Protein AF-A0A941DF26-F1 (afdb_monomer_lite)

Secondary structure (DSSP, 8-state):
---EEEEE-STTTEEEEEETTEEEEEESSTTGGGG-EE--S--S--PBPS--TT----PPP--

Foldseek 3Di:
DDKWWFFDPDPPGWIWIQDPVGIWTFRLAALRLVVIDHDDDDDPDTHTDPDSVPHHNVDDPPD

pLDDT: mean 88.02, std 9.29, range [50.19, 95.81]

Radius of gyration: 10.95 Å; chains: 1; bounding box: 25×26×26 Å

Sequence (63 aa):
MTIVFYEFTQQPRYWVAHDEDGYWLVPAREQGWHDRLPFVGHATNLIPLIDFDGIDLGLPALS

Organism: NCBI:txid2828731

Structure (mmCIF, N/CA/C/O backbone):
data_AF-A0A941DF26-F1
#
_entry.id   AF-A0A941DF26-F1
#
loop_
_atom_site.group_PDB
_atom_site.id
_atom_site.type_symbol
_atom_site.label_atom_id
_atom_site.label_alt_id
_atom_site.label_comp_id
_atom_site.label_asym_id
_atom_site.label_entity_id
_atom_site.label_seq_id
_atom_site.pdbx_PDB_ins_code
_atom_site.Cartn_x
_atom_site.Cartn_y
_atom_site.Cartn_z
_atom_site.occupancy
_atom_site.B_iso_or_equiv
_atom_site.auth_seq_id
_atom_site.auth_comp_id
_atom_site.auth_asym_id
_atom_site.auth_atom_id
_atom_site.pdbx_PDB_model_num
ATOM 1 N N . MET A 1 1 ? 11.619 -8.943 -3.332 1.00 77.31 1 MET A N 1
ATOM 2 C CA . MET A 1 1 ? 10.462 -8.145 -3.796 1.00 77.31 1 MET A CA 1
ATOM 3 C C . MET A 1 1 ? 10.545 -6.768 -3.153 1.00 77.31 1 MET A C 1
ATOM 5 O O . MET A 1 1 ? 10.793 -6.709 -1.959 1.00 77.31 1 MET A O 1
ATOM 9 N N . THR A 1 2 ? 10.408 -5.673 -3.901 1.00 88.75 2 THR A N 1
ATOM 10 C CA . THR A 1 2 ? 10.429 -4.305 -3.343 1.00 88.75 2 THR A CA 1
ATOM 11 C C . THR A 1 2 ? 9.079 -3.659 -3.604 1.00 88.75 2 THR A C 1
ATOM 13 O O . THR A 1 2 ? 8.645 -3.628 -4.749 1.00 88.75 2 THR A O 1
ATOM 16 N N . ILE A 1 3 ? 8.430 -3.156 -2.552 1.00 92.69 3 ILE A N 1
ATOM 17 C CA . ILE A 1 3 ? 7.140 -2.466 -2.647 1.00 92.69 3 ILE A CA 1
ATOM 18 C C . ILE A 1 3 ? 7.363 -1.003 -2.267 1.00 92.69 3 ILE A C 1
ATOM 20 O O . ILE A 1 3 ? 7.903 -0.716 -1.198 1.00 92.69 3 ILE A O 1
ATOM 24 N N . VAL A 1 4 ? 6.954 -0.085 -3.137 1.00 93.88 4 VAL A N 1
ATOM 25 C CA . VAL A 1 4 ? 6.994 1.361 -2.890 1.00 93.88 4 VAL A CA 1
ATOM 26 C C . VAL A 1 4 ? 5.574 1.861 -2.686 1.00 93.88 4 VAL A C 1
ATOM 28 O O . VAL A 1 4 ? 4.700 1.574 -3.499 1.00 93.88 4 VAL A O 1
ATOM 31 N N . PHE A 1 5 ? 5.343 2.620 -1.619 1.00 9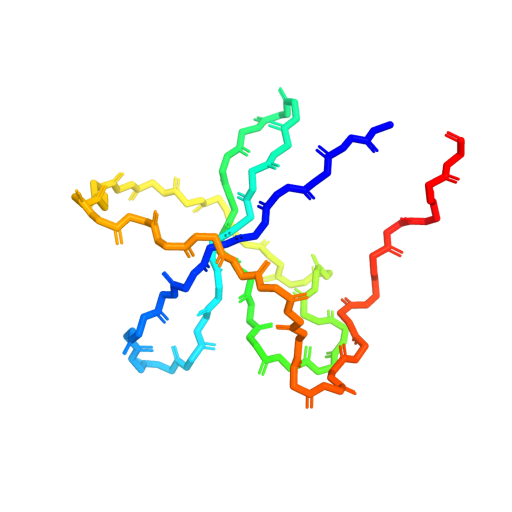4.44 5 PHE A N 1
ATOM 32 C CA . PHE A 1 5 ? 4.041 3.211 -1.327 1.00 94.44 5 PHE A CA 1
ATOM 33 C C . PHE A 1 5 ? 4.027 4.700 -1.638 1.00 94.44 5 PHE A C 1
ATOM 35 O O . PHE A 1 5 ? 5.046 5.376 -1.515 1.00 94.44 5 PHE A O 1
ATOM 42 N N . TYR A 1 6 ? 2.855 5.205 -2.002 1.00 93.38 6 TYR A N 1
ATOM 43 C CA . TYR A 1 6 ? 2.595 6.601 -2.304 1.00 93.38 6 TYR A CA 1
ATOM 44 C C . TYR A 1 6 ? 1.309 7.076 -1.627 1.00 93.38 6 TYR A C 1
ATOM 46 O O . TYR A 1 6 ? 0.338 6.321 -1.497 1.00 93.38 6 TYR A O 1
ATOM 54 N N . GLU A 1 7 ? 1.280 8.350 -1.246 1.00 88.56 7 GLU A N 1
ATOM 55 C CA . GLU A 1 7 ? 0.077 8.993 -0.727 1.00 88.56 7 GLU A CA 1
ATOM 56 C C . GLU A 1 7 ? -1.053 9.010 -1.765 1.00 88.56 7 GLU A C 1
ATOM 58 O O . GLU A 1 7 ? -0.856 9.368 -2.929 1.00 88.56 7 GLU A O 1
ATOM 63 N N . PHE A 1 8 ? -2.268 8.678 -1.319 1.00 84.31 8 PHE A N 1
ATOM 64 C CA . PHE A 1 8 ? -3.485 8.841 -2.106 1.00 84.31 8 PHE A CA 1
ATOM 65 C C . PHE A 1 8 ? -4.592 9.452 -1.241 1.00 84.31 8 PHE A C 1
ATOM 67 O O . PHE A 1 8 ? -5.278 8.792 -0.467 1.00 84.31 8 PHE A O 1
ATOM 74 N N . THR A 1 9 ? -4.752 10.766 -1.347 1.00 73.25 9 THR A N 1
ATOM 75 C CA . THR A 1 9 ? -5.518 11.585 -0.392 1.00 73.25 9 THR A CA 1
ATOM 76 C C . THR A 1 9 ? -7.036 11.593 -0.617 1.00 73.25 9 THR A C 1
ATOM 78 O O . THR A 1 9 ? -7.744 12.401 -0.015 1.00 73.25 9 THR A O 1
ATOM 81 N N . GLN A 1 10 ? -7.569 10.705 -1.464 1.00 73.62 10 GLN A N 1
ATOM 82 C CA . GLN A 1 10 ? -9.019 10.580 -1.654 1.00 73.62 10 GLN A CA 1
ATOM 83 C C . GLN A 1 10 ? -9.677 9.881 -0.453 1.00 73.62 10 GLN A C 1
ATOM 85 O O . GLN A 1 10 ? -9.027 9.113 0.252 1.00 73.62 10 GLN A O 1
ATOM 90 N N . GLN A 1 11 ? -10.965 10.163 -0.206 1.00 77.44 11 GLN 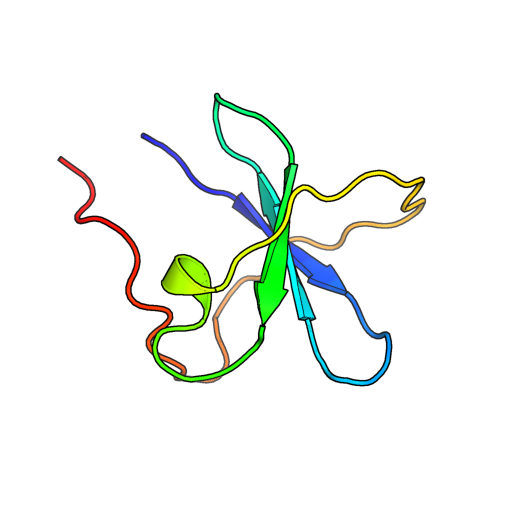A N 1
ATOM 91 C CA . GLN A 1 11 ? -11.759 9.470 0.815 1.00 77.44 11 GLN A CA 1
ATOM 92 C C . GLN A 1 11 ? -12.630 8.371 0.182 1.00 77.44 11 GLN A C 1
ATOM 94 O O . GLN A 1 11 ? -13.286 8.644 -0.826 1.00 77.44 11 GLN A O 1
ATOM 99 N N . PRO A 1 12 ? -12.705 7.164 0.779 1.00 78.88 12 PRO A N 1
ATOM 100 C CA . PRO A 1 12 ? -11.992 6.729 1.989 1.00 78.88 12 PRO A CA 1
ATOM 101 C C . PRO A 1 12 ? -10.476 6.614 1.763 1.00 78.88 12 PRO A C 1
ATOM 103 O O . PRO A 1 12 ? -10.045 6.507 0.624 1.00 78.88 12 PRO A O 1
ATOM 106 N N . ARG A 1 13 ? -9.676 6.695 2.836 1.00 87.44 13 ARG A N 1
ATOM 107 C CA . ARG A 1 13 ? -8.208 6.795 2.751 1.00 87.44 13 ARG A CA 1
ATOM 108 C C . ARG A 1 13 ? -7.600 5.530 2.133 1.00 87.44 13 ARG A C 1
ATOM 110 O O . ARG A 1 13 ? -7.759 4.437 2.679 1.00 87.44 13 ARG A O 1
ATOM 117 N N . TYR A 1 14 ? -6.847 5.702 1.052 1.00 91.12 14 TYR A N 1
ATOM 118 C CA . TYR A 1 14 ? -6.034 4.651 0.441 1.00 91.12 14 TYR A CA 1
ATOM 119 C C . TYR A 1 14 ? -4.579 5.108 0.307 1.00 91.12 14 TYR A C 1
ATOM 121 O O . TYR A 1 14 ? -4.257 6.289 0.417 1.00 91.12 14 TYR A O 1
ATOM 129 N N . TRP A 1 15 ? -3.707 4.155 0.019 1.00 93.38 15 TRP A N 1
ATOM 130 C CA . TRP A 1 15 ? -2.380 4.382 -0.531 1.00 93.38 15 TRP A CA 1
ATOM 131 C C . TRP A 1 15 ? -2.276 3.705 -1.888 1.00 93.38 15 TRP A C 1
ATOM 133 O O . TRP A 1 15 ? -3.020 2.768 -2.185 1.00 93.38 15 TRP A O 1
ATOM 143 N N . VAL A 1 16 ? -1.349 4.176 -2.713 1.00 93.81 16 VAL A N 1
ATOM 144 C CA . VAL A 1 16 ? -0.965 3.457 -3.9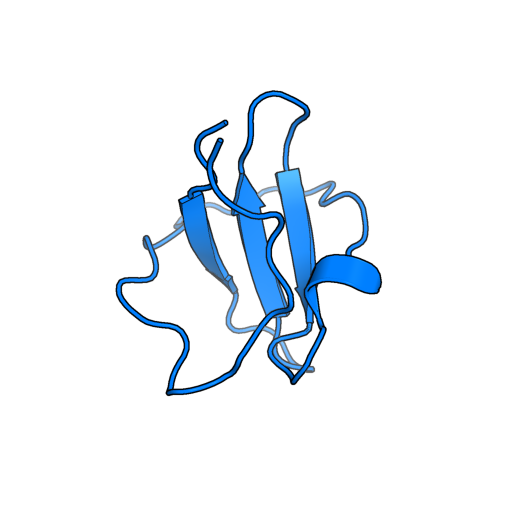27 1.00 93.81 16 VAL A CA 1
ATOM 145 C C . VAL A 1 16 ? 0.314 2.694 -3.631 1.00 93.81 16 VAL A C 1
ATOM 147 O O . VAL A 1 16 ? 1.281 3.290 -3.175 1.00 93.81 16 VAL A O 1
ATOM 150 N N . ALA A 1 17 ? 0.330 1.395 -3.888 1.00 94.88 17 ALA A N 1
ATOM 151 C CA . ALA A 1 17 ? 1.538 0.585 -3.855 1.00 94.88 17 ALA A CA 1
ATOM 152 C C . ALA A 1 17 ? 2.006 0.278 -5.278 1.00 94.88 17 ALA A C 1
ATOM 154 O O . ALA A 1 17 ? 1.183 0.140 -6.182 1.00 94.88 17 ALA A O 1
ATOM 155 N N . HIS A 1 18 ? 3.314 0.153 -5.461 1.00 93.06 18 HIS A N 1
ATOM 156 C CA . HIS A 1 18 ? 3.951 -0.276 -6.698 1.00 93.06 18 HIS A CA 1
ATOM 157 C C . HIS A 1 18 ? 4.964 -1.376 -6.396 1.00 93.06 18 HIS A C 1
ATOM 159 O O . HIS A 1 18 ? 5.858 -1.186 -5.567 1.00 93.06 18 HIS A O 1
ATOM 165 N N . ASP A 1 19 ? 4.814 -2.505 -7.074 1.00 92.31 19 ASP A N 1
ATOM 166 C CA . ASP A 1 19 ? 5.749 -3.627 -7.080 1.00 92.31 19 ASP A CA 1
ATOM 167 C C . ASP A 1 19 ? 6.028 -4.073 -8.527 1.00 92.31 19 ASP A C 1
ATOM 169 O O . ASP A 1 19 ? 5.693 -3.374 -9.482 1.00 92.31 19 ASP A O 1
ATOM 173 N N . GLU A 1 20 ? 6.692 -5.217 -8.699 1.00 91.94 20 GLU A N 1
ATOM 174 C CA . GLU A 1 20 ? 7.036 -5.755 -10.021 1.00 91.94 20 GLU A CA 1
ATOM 175 C C . GLU A 1 20 ? 5.820 -6.173 -10.866 1.00 91.94 20 GLU A C 1
ATOM 177 O O . GLU A 1 20 ? 5.926 -6.217 -12.093 1.00 91.94 20 GLU A O 1
ATOM 182 N N . ASP A 1 21 ? 4.671 -6.421 -10.231 1.00 91.25 21 ASP A N 1
ATOM 183 C CA . ASP A 1 21 ? 3.439 -6.859 -10.890 1.00 91.25 21 ASP A CA 1
ATOM 184 C C . ASP A 1 21 ? 2.534 -5.680 -11.292 1.00 91.25 21 ASP A C 1
ATOM 186 O O . ASP A 1 21 ? 1.631 -5.836 -12.120 1.00 91.25 21 ASP A O 1
ATOM 190 N N . GLY A 1 22 ? 2.775 -4.485 -10.743 1.00 91.88 22 GLY A N 1
ATOM 191 C CA . GLY A 1 22 ? 2.114 -3.250 -11.150 1.00 91.88 22 GLY A CA 1
ATOM 192 C C . GLY A 1 22 ? 1.715 -2.353 -9.984 1.00 91.88 22 GLY A C 1
ATOM 193 O O . GLY A 1 22 ? 2.424 -2.234 -8.986 1.00 91.88 22 GLY A O 1
ATOM 194 N N . TYR A 1 23 ? 0.582 -1.663 -10.146 1.00 93.19 23 TYR A N 1
ATOM 195 C CA . TYR A 1 23 ? 0.081 -0.684 -9.184 1.00 93.19 23 TYR A CA 1
ATOM 196 C C . TYR A 1 23 ? -1.186 -1.168 -8.487 1.00 93.19 23 TYR A C 1
ATOM 198 O O . TYR A 1 23 ? -2.106 -1.701 -9.114 1.00 93.19 23 TYR A O 1
ATOM 206 N N . TRP A 1 24 ? -1.268 -0.888 -7.190 1.00 94.88 24 TRP A N 1
ATOM 207 C CA . TRP A 1 24 ? -2.333 -1.362 -6.316 1.00 94.88 24 TRP A CA 1
ATOM 208 C C . TRP A 1 24 ? -2.901 -0.227 -5.478 1.00 94.88 24 TRP A C 1
ATOM 210 O O . TRP A 1 24 ? -2.158 0.588 -4.942 1.00 94.88 24 TRP A O 1
ATOM 220 N N . LEU A 1 25 ? -4.218 -0.200 -5.322 1.00 94.19 25 LEU A N 1
ATOM 221 C CA . LEU A 1 25 ? -4.906 0.629 -4.350 1.00 94.19 25 LEU A CA 1
ATOM 222 C C . LEU A 1 25 ? -5.033 -0.168 -3.050 1.00 94.19 25 LEU A C 1
ATOM 224 O O . LEU A 1 25 ? -5.678 -1.217 -3.023 1.00 94.19 25 LEU A O 1
ATOM 228 N N . VAL A 1 26 ? -4.414 0.326 -1.983 1.00 95.06 26 VAL A N 1
ATOM 229 C CA . VAL A 1 26 ? -4.314 -0.354 -0.688 1.00 95.06 26 VAL A CA 1
ATOM 230 C C . VAL A 1 26 ? -5.090 0.442 0.363 1.00 95.06 26 VAL A C 1
ATOM 232 O O . VAL A 1 26 ? -4.769 1.609 0.589 1.00 95.06 26 VAL A O 1
ATOM 235 N N . PRO A 1 27 ? -6.126 -0.130 1.002 1.00 94.50 27 PRO A N 1
ATOM 236 C CA . PRO A 1 27 ? -6.807 0.509 2.124 1.00 94.50 27 PRO A CA 1
ATOM 237 C C . PRO A 1 27 ? -5.823 0.883 3.240 1.00 94.50 27 PRO A C 1
ATOM 239 O O . PRO A 1 27 ? -5.071 0.030 3.706 1.00 94.50 27 PRO A O 1
ATOM 242 N N . ALA A 1 28 ? -5.855 2.131 3.712 1.00 93.44 28 ALA A N 1
ATOM 243 C CA . ALA A 1 28 ? -5.008 2.585 4.819 1.00 93.44 28 ALA A CA 1
ATOM 244 C C . ALA A 1 28 ? -5.593 2.141 6.176 1.00 93.44 28 ALA A C 1
ATOM 246 O O . ALA A 1 28 ? -6.121 2.951 6.941 1.00 93.44 28 ALA A O 1
ATOM 247 N N . ARG A 1 29 ? -5.564 0.829 6.433 1.00 94.38 29 ARG A N 1
ATOM 248 C CA . ARG A 1 29 ? -6.000 0.173 7.674 1.00 94.38 29 ARG A CA 1
ATOM 249 C C . ARG A 1 29 ? -5.230 -1.125 7.903 1.00 94.38 29 ARG A C 1
ATOM 251 O O . ARG A 1 29 ? -4.595 -1.635 6.982 1.00 94.38 29 ARG A O 1
ATOM 258 N N . GLU A 1 30 ? -5.375 -1.679 9.102 1.00 95.81 30 GLU A N 1
ATOM 259 C CA . GLU A 1 30 ? -4.841 -2.994 9.464 1.00 95.81 30 GLU A CA 1
ATOM 260 C C . GLU A 1 30 ? -5.166 -4.045 8.399 1.00 95.81 30 GLU A C 1
ATOM 262 O O . GLU A 1 30 ? -6.316 -4.162 7.947 1.00 95.81 30 GLU A O 1
ATOM 267 N N . GLN A 1 31 ? -4.134 -4.796 8.009 1.00 95.81 31 GLN A N 1
ATOM 268 C CA . GLN A 1 31 ? -4.201 -5.873 7.018 1.00 95.81 31 GLN A CA 1
ATOM 269 C C . GLN A 1 31 ? -4.672 -5.419 5.623 1.00 95.81 31 GLN A C 1
ATOM 271 O O . GLN A 1 31 ? -5.095 -6.237 4.804 1.00 95.81 31 GLN A O 1
ATOM 276 N N . GLY A 1 32 ? -4.604 -4.116 5.321 1.00 95.31 32 GLY A N 1
ATOM 277 C CA . GLY A 1 32 ? -5.113 -3.541 4.075 1.00 95.31 32 GLY A CA 1
ATOM 278 C C . GLY A 1 32 ? -4.483 -4.126 2.809 1.00 95.31 32 GLY A C 1
ATOM 279 O O . GLY A 1 32 ? -5.135 -4.161 1.767 1.00 95.31 32 GLY A O 1
ATOM 280 N N . TRP A 1 33 ? -3.258 -4.654 2.877 1.00 95.62 33 TRP A N 1
ATOM 281 C CA . TRP A 1 33 ? -2.599 -5.292 1.734 1.00 95.62 33 TRP A CA 1
ATOM 282 C C . TRP A 1 33 ? -3.386 -6.482 1.163 1.00 95.62 33 TRP A C 1
ATOM 284 O O . TRP A 1 33 ? -3.381 -6.709 -0.053 1.00 95.62 33 TRP A O 1
ATOM 294 N N . HIS A 1 34 ? -4.083 -7.233 2.020 1.00 95.31 34 HIS A N 1
ATOM 295 C CA . HIS A 1 34 ? -4.888 -8.389 1.618 1.00 95.31 34 HIS A CA 1
ATOM 296 C C . HIS A 1 34 ? -6.136 -7.999 0.821 1.00 95.31 34 HIS A C 1
ATOM 298 O O . HIS A 1 34 ? -6.609 -8.785 0.005 1.00 95.31 34 HIS A O 1
ATOM 304 N N . ASP A 1 35 ? -6.612 -6.771 1.012 1.00 95.62 35 ASP A N 1
ATOM 305 C CA . ASP A 1 35 ? -7.808 -6.221 0.374 1.00 95.62 35 ASP A CA 1
ATOM 306 C C . ASP A 1 35 ? -7.466 -5.267 -0.784 1.00 95.62 35 ASP A C 1
ATOM 308 O O . ASP A 1 35 ? -8.305 -4.474 -1.219 1.00 95.62 35 ASP A O 1
ATOM 312 N N . ARG A 1 36 ? -6.217 -5.302 -1.271 1.00 95.19 36 ARG A N 1
ATOM 313 C CA . ARG A 1 36 ? -5.761 -4.412 -2.341 1.00 95.19 36 ARG A CA 1
ATOM 314 C C . ARG A 1 36 ? -6.475 -4.695 -3.660 1.00 95.19 36 ARG A C 1
ATOM 316 O O . ARG A 1 36 ? -6.753 -5.841 -4.013 1.00 95.19 36 ARG A O 1
ATOM 323 N N . LEU A 1 37 ? -6.703 -3.636 -4.424 1.00 94.50 37 LEU A N 1
ATOM 324 C CA . LEU A 1 37 ? -7.313 -3.694 -5.751 1.00 94.50 37 LEU A CA 1
ATOM 325 C C . LEU A 1 37 ? -6.320 -3.192 -6.803 1.00 94.50 37 LEU A C 1
ATOM 327 O O . LEU A 1 37 ? -5.488 -2.349 -6.476 1.00 94.50 37 LEU A O 1
ATOM 331 N N . PRO A 1 38 ? -6.393 -3.644 -8.064 1.00 94.88 38 PRO A N 1
ATOM 332 C CA . PRO A 1 38 ? -5.606 -3.043 -9.135 1.00 94.88 38 PRO A CA 1
ATOM 333 C C . PRO A 1 38 ? -5.880 -1.539 -9.230 1.00 94.88 38 PRO A C 1
ATOM 335 O O . PRO A 1 38 ? -7.035 -1.112 -9.308 1.00 94.88 38 PRO A O 1
ATOM 338 N N . PHE A 1 39 ? -4.825 -0.728 -9.231 1.00 91.12 39 PHE A N 1
ATOM 339 C CA . PHE A 1 39 ? -4.952 0.708 -9.442 1.00 91.12 39 PHE A CA 1
ATOM 340 C C . PHE A 1 39 ? -4.883 1.014 -10.940 1.00 91.12 39 PHE A C 1
ATOM 342 O O . PHE A 1 39 ? -3.821 0.949 -11.556 1.00 91.12 39 PHE A O 1
ATOM 349 N N . VAL A 1 40 ? -6.032 1.359 -11.525 1.00 82.88 40 VAL A N 1
ATOM 350 C CA . VAL A 1 40 ? -6.153 1.764 -12.932 1.00 82.88 40 VAL A CA 1
ATOM 351 C C . VAL A 1 40 ? -6.561 3.233 -12.977 1.00 82.88 40 VAL A C 1
ATOM 353 O O . VAL A 1 40 ? -7.725 3.573 -12.779 1.00 82.88 40 VAL A O 1
ATOM 356 N N . GLY A 1 41 ? -5.596 4.120 -13.213 1.00 77.12 41 GLY A N 1
ATOM 357 C CA . GLY A 1 41 ? -5.848 5.557 -13.261 1.00 77.12 41 GLY A CA 1
ATOM 358 C C . GLY A 1 41 ? -4.594 6.386 -13.511 1.00 77.12 41 GLY A C 1
ATOM 359 O O . GLY A 1 41 ? -3.484 5.866 -13.590 1.00 77.12 41 GLY A O 1
ATOM 360 N N . HIS A 1 42 ? -4.784 7.700 -13.626 1.00 72.25 42 HIS A N 1
ATOM 361 C CA . HIS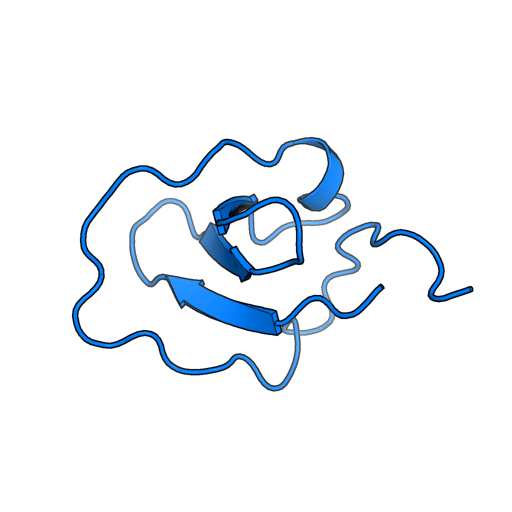 A 1 42 ? -3.695 8.669 -13.705 1.00 72.25 42 HIS A CA 1
ATOM 362 C C . HIS A 1 42 ? -3.561 9.394 -12.365 1.00 72.25 42 HIS A C 1
ATOM 364 O O . HIS A 1 42 ? -4.485 10.083 -11.938 1.00 72.25 42 HIS A O 1
ATOM 370 N N . ALA A 1 43 ? -2.398 9.274 -11.726 1.00 69.75 43 ALA A N 1
ATOM 371 C CA . ALA A 1 43 ? -2.010 10.103 -10.591 1.00 69.75 43 ALA A CA 1
ATOM 372 C C . ALA A 1 43 ? -0.835 10.986 -11.023 1.00 69.75 43 ALA A C 1
ATOM 374 O O . ALA A 1 43 ? 0.211 10.485 -11.425 1.00 69.75 43 ALA A O 1
ATOM 375 N N . THR A 1 44 ? -1.018 12.305 -10.998 1.00 69.19 44 THR A N 1
ATOM 376 C CA . THR A 1 44 ? -0.025 13.259 -11.515 1.00 69.19 44 THR A CA 1
ATOM 377 C C . THR A 1 44 ? 1.063 13.623 -10.510 1.00 69.19 44 THR A C 1
ATOM 379 O O . THR A 1 44 ? 2.092 14.130 -10.932 1.00 69.19 44 THR A O 1
ATOM 382 N N . ASN A 1 45 ? 0.877 13.337 -9.217 1.00 74.38 45 ASN A N 1
ATOM 383 C CA . ASN A 1 45 ? 1.820 13.676 -8.145 1.00 74.38 45 ASN A CA 1
ATOM 384 C C . ASN A 1 45 ? 1.801 12.601 -7.046 1.00 74.38 45 ASN A C 1
ATOM 386 O O . ASN A 1 45 ? 1.264 12.820 -5.963 1.00 74.38 45 ASN A O 1
ATOM 390 N N . LEU A 1 46 ? 2.345 11.420 -7.342 1.00 80.69 46 LEU A N 1
ATOM 391 C CA . LEU A 1 46 ? 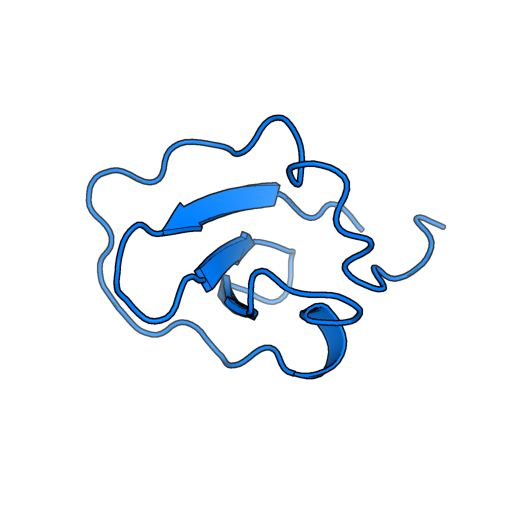2.531 10.377 -6.335 1.00 80.69 46 LEU A CA 1
ATOM 392 C C . LEU A 1 46 ? 3.716 10.743 -5.432 1.00 80.69 46 LEU A C 1
ATOM 394 O O . LEU A 1 46 ? 4.862 10.764 -5.880 1.00 80.69 46 LEU A O 1
ATOM 398 N N . ILE A 1 47 ? 3.432 11.040 -4.165 1.00 88.06 47 ILE A N 1
ATOM 399 C CA . ILE A 1 47 ? 4.443 11.354 -3.149 1.00 88.06 47 ILE A CA 1
ATOM 400 C C . ILE A 1 47 ? 4.784 10.056 -2.415 1.00 88.06 47 ILE A C 1
ATOM 402 O O . ILE A 1 47 ? 3.863 9.456 -1.860 1.00 88.06 47 ILE A O 1
ATOM 406 N N . PRO A 1 48 ? 6.051 9.596 -2.414 1.00 91.94 48 PRO A N 1
ATOM 407 C CA . PRO A 1 48 ? 6.438 8.394 -1.689 1.00 91.94 48 PRO A CA 1
ATOM 408 C C . PRO A 1 48 ? 6.111 8.502 -0.202 1.00 91.94 48 PRO A C 1
ATOM 410 O O . PRO A 1 48 ? 6.427 9.500 0.445 1.00 91.94 48 PRO A O 1
ATOM 413 N N . LEU A 1 49 ? 5.502 7.451 0.328 1.00 92.31 49 LEU A N 1
ATOM 414 C CA . LEU A 1 49 ? 5.185 7.314 1.737 1.00 92.31 49 LEU A CA 1
ATOM 415 C C . LEU A 1 49 ? 6.452 6.896 2.501 1.00 92.31 49 LEU A C 1
ATOM 417 O O . LEU A 1 49 ? 7.152 5.976 2.073 1.00 92.31 49 LEU A O 1
ATOM 421 N N . ILE A 1 50 ? 6.745 7.557 3.623 1.00 89.62 50 ILE A N 1
ATOM 422 C CA . ILE A 1 50 ? 7.920 7.250 4.462 1.00 89.62 50 ILE A CA 1
ATOM 423 C C . ILE A 1 50 ? 7.591 6.337 5.651 1.00 89.62 50 ILE A C 1
ATOM 425 O O . ILE A 1 50 ? 8.472 5.632 6.138 1.00 89.62 50 ILE A O 1
ATOM 429 N N . ASP A 1 51 ? 6.333 6.328 6.093 1.00 90.31 51 ASP A N 1
ATOM 430 C CA . ASP A 1 51 ? 5.809 5.471 7.154 1.00 90.31 51 ASP A CA 1
ATOM 431 C C . ASP A 1 51 ? 4.295 5.256 6.974 1.00 90.31 51 ASP A C 1
ATOM 433 O O . ASP A 1 51 ? 3.646 5.991 6.235 1.00 90.31 51 ASP A O 1
ATOM 437 N N . PHE A 1 52 ? 3.740 4.237 7.636 1.00 90.94 52 PHE A N 1
ATOM 438 C CA . PHE A 1 52 ? 2.322 3.865 7.548 1.00 90.94 52 PHE A CA 1
ATOM 439 C C . PHE A 1 52 ? 1.473 4.405 8.710 1.00 90.94 52 PHE A C 1
ATOM 441 O 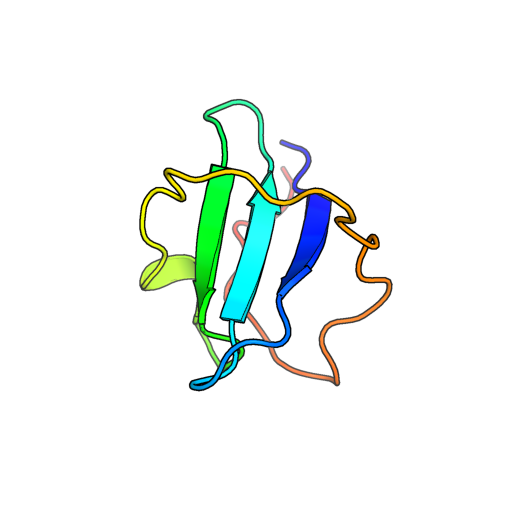O . PHE A 1 52 ? 0.474 3.786 9.065 1.00 90.94 52 PHE A O 1
ATOM 448 N N . ASP A 1 53 ? 1.868 5.499 9.368 1.00 89.69 53 ASP A N 1
ATOM 449 C CA . ASP A 1 53 ? 1.207 6.024 10.575 1.00 89.69 53 ASP A CA 1
ATOM 450 C C . ASP A 1 53 ? 1.000 4.961 11.681 1.00 89.69 53 ASP A C 1
ATOM 452 O O . ASP A 1 53 ? 0.019 4.984 12.426 1.00 89.69 53 ASP A O 1
ATOM 456 N N . GLY A 1 54 ? 1.906 3.982 11.771 1.00 91.69 54 GLY A N 1
ATOM 457 C CA . GLY A 1 54 ? 1.815 2.864 12.718 1.00 91.69 54 GLY A CA 1
ATOM 458 C C . GLY A 1 54 ? 0.838 1.742 12.339 1.00 91.69 54 GLY A C 1
ATOM 459 O O . GLY A 1 54 ? 0.631 0.852 13.157 1.00 91.69 54 GLY A O 1
ATOM 460 N N . ILE A 1 55 ? 0.264 1.760 11.132 1.00 92.75 55 ILE A N 1
ATOM 461 C CA . ILE A 1 55 ? -0.615 0.699 10.618 1.00 92.75 55 ILE A CA 1
ATOM 462 C C . ILE A 1 55 ? 0.217 -0.504 10.163 1.00 92.75 55 ILE A C 1
ATOM 464 O O . ILE A 1 55 ? 1.117 -0.359 9.329 1.00 92.75 55 ILE A O 1
ATOM 468 N N . ASP A 1 56 ? -0.132 -1.703 10.635 1.00 93.44 56 ASP A N 1
ATOM 469 C CA . ASP A 1 56 ? 0.385 -2.945 10.055 1.00 93.44 56 ASP A CA 1
ATOM 470 C C . ASP A 1 56 ? -0.462 -3.346 8.840 1.00 93.44 56 ASP A C 1
ATOM 472 O O . ASP A 1 56 ? -1.592 -3.831 8.934 1.00 93.44 56 ASP A O 1
ATOM 476 N N . LEU A 1 57 ? 0.097 -3.134 7.650 1.00 92.94 57 LEU A N 1
ATOM 477 C CA . LEU A 1 57 ? -0.574 -3.455 6.395 1.00 92.94 57 LEU A CA 1
ATOM 478 C C . LEU A 1 57 ? -0.689 -4.958 6.114 1.00 92.94 57 LEU A C 1
ATOM 480 O O . LEU A 1 57 ? -1.437 -5.311 5.202 1.00 92.94 57 LEU A O 1
ATOM 484 N N . GLY A 1 58 ? 0.020 -5.828 6.840 1.00 94.38 58 GLY A N 1
ATOM 485 C CA . GLY A 1 58 ? 0.092 -7.254 6.510 1.00 94.38 58 GLY A CA 1
ATOM 486 C C . GLY A 1 58 ? 0.916 -7.521 5.246 1.00 94.38 58 GLY A C 1
ATOM 487 O O . GLY A 1 58 ? 0.528 -8.317 4.389 1.00 94.38 58 GLY A O 1
ATOM 488 N N . LEU A 1 59 ? 2.035 -6.808 5.078 1.00 91.94 59 LEU A N 1
ATOM 489 C CA . LEU A 1 59 ? 2.909 -6.998 3.917 1.00 91.94 59 LEU A CA 1
ATOM 490 C C . LEU A 1 59 ? 3.571 -8.383 3.948 1.00 91.94 59 LEU A C 1
ATOM 492 O O . LEU A 1 59 ? 3.911 -8.883 5.024 1.00 91.94 59 LEU A O 1
ATOM 496 N N . PRO A 1 60 ? 3.800 -9.008 2.779 1.00 88.94 60 PRO A N 1
ATOM 497 C CA . PRO A 1 60 ? 4.565 -10.240 2.715 1.00 88.94 60 PRO A CA 1
ATOM 498 C C . PRO A 1 60 ? 5.970 -9.992 3.266 1.00 88.94 60 PRO A C 1
ATOM 500 O O . PRO A 1 60 ? 6.572 -8.944 3.018 1.00 88.94 60 PRO A O 1
ATOM 503 N N . ALA A 1 61 ? 6.496 -10.965 4.013 1.00 79.12 61 ALA A N 1
ATOM 504 C CA . ALA A 1 61 ? 7.859 -10.888 4.511 1.00 79.12 61 ALA A CA 1
ATOM 505 C C . ALA A 1 61 ? 8.819 -10.694 3.329 1.00 79.12 61 ALA A C 1
ATOM 507 O O . ALA A 1 61 ? 8.768 -11.440 2.349 1.00 79.12 61 ALA A O 1
ATOM 508 N N . LEU A 1 62 ? 9.678 -9.679 3.424 1.00 64.44 62 LEU A N 1
ATOM 509 C CA . LEU A 1 62 ? 10.761 -9.466 2.474 1.00 64.44 62 LEU A CA 1
ATOM 510 C C . LEU A 1 62 ? 11.739 -10.637 2.637 1.00 64.44 62 LEU A C 1
ATOM 512 O O . LEU A 1 62 ? 12.518 -10.666 3.587 1.00 64.44 62 LEU A O 1
ATOM 516 N N . SER A 1 63 ? 11.618 -11.635 1.763 1.00 50.19 63 SER A N 1
ATOM 517 C CA . SER A 1 63 ? 12.558 -12.754 1.632 1.00 50.19 63 SER A CA 1
ATOM 518 C C . SER A 1 63 ? 13.861 -12.316 0.982 1.00 50.19 63 SER A C 1
ATOM 520 O O . SER A 1 63 ? 13.759 -11.568 -0.023 1.00 50.19 63 SER A O 1
#